Protein AF-A0A1A8DWG9-F1 (afdb_monomer)

InterPro domains:
  IPR021922 Par3/HAL, N-terminal [PF12053] (1-35)
  IPR052213 Partitioning defective 3 homolog [PTHR16484] (1-35)

Nearest PDB structures (foldseek):
  4i6p-assembly2_A  TM=9.979E-01  e=5.786E-04  Rattus norvegicus

Sequence (35 aa):
MKVTVCFGRTRVVVPCGDGNIKVHSLIQQAVMRYK

Mean predicted aligned error: 2.68 Å

Foldseek 3Di:
DWDWDDPDPDIDIDDCPVVPDDPVVSVVRRVVRVD

Secondary structure (DSSP, 8-state):
-EEEEEETTEEEEEE-TTS---HHHHHHHHHHHH-

Radius of gyration: 9.21 Å; Cα contacts (8 Å, |Δi|>4): 38; chains: 1; bounding box: 24×15×20 Å

Organism: Nothobranchius kadleci (NCBI:txid1051664)

Solvent-accessible surface area (backbone atoms only — not comparable to full-atom values): 2272 Å² total; per-residue (Å²): 82,70,48,78,48,70,62,85,90,48,75,45,80,36,80,41,58,90,57,89,60,56,69,69,60,51,49,53,55,44,57,68,69,69,111

pLDDT: mean 92.94, std 4.38, range [71.38, 96.06]

Structure (mmCIF, N/CA/C/O backbone):
data_AF-A0A1A8DWG9-F1
#
_entry.id   AF-A0A1A8DWG9-F1
#
loop_
_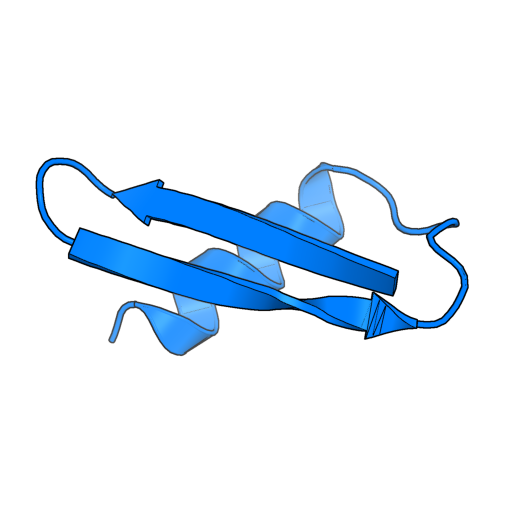atom_site.group_PDB
_atom_site.id
_atom_site.type_symbol
_atom_site.label_atom_id
_atom_site.label_alt_id
_atom_site.label_comp_id
_atom_site.label_asym_id
_atom_site.label_entity_id
_atom_site.label_seq_id
_atom_site.pdbx_PDB_ins_code
_atom_site.Cartn_x
_atom_site.Cartn_y
_atom_site.Cartn_z
_atom_site.occupancy
_atom_site.B_iso_or_equiv
_atom_site.auth_seq_id
_atom_site.auth_comp_id
_atom_site.auth_asym_id
_atom_site.auth_atom_id
_atom_site.pdbx_PDB_model_num
ATOM 1 N N . MET A 1 1 ? 9.748 6.246 -9.151 1.00 88.44 1 MET A N 1
ATOM 2 C CA . MET A 1 1 ? 8.327 5.905 -9.395 1.00 88.44 1 MET A CA 1
ATOM 3 C C . MET A 1 1 ? 7.572 5.796 -8.071 1.00 88.44 1 MET A C 1
ATOM 5 O O . MET A 1 1 ? 8.130 5.312 -7.090 1.00 88.44 1 MET A O 1
ATOM 9 N N . LYS A 1 2 ? 6.320 6.260 -8.014 1.00 92.75 2 LYS A N 1
ATOM 10 C CA . LYS A 1 2 ? 5.436 6.113 -6.845 1.00 92.75 2 LYS A CA 1
ATOM 11 C C . LYS A 1 2 ? 4.052 5.685 -7.311 1.00 92.75 2 LYS A C 1
ATOM 13 O O . LYS A 1 2 ? 3.619 6.116 -8.377 1.00 92.75 2 LYS A O 1
ATOM 18 N N . VAL A 1 3 ? 3.373 4.871 -6.517 1.00 94.38 3 VAL A N 1
ATOM 19 C CA . VAL A 1 3 ? 2.015 4.399 -6.808 1.00 94.38 3 VAL A CA 1
ATOM 20 C C . VAL A 1 3 ? 1.094 4.720 -5.643 1.00 94.38 3 VAL A C 1
ATOM 22 O O . VAL A 1 3 ? 1.542 4.877 -4.508 1.00 94.38 3 VAL A O 1
ATOM 25 N N . THR A 1 4 ? -0.198 4.824 -5.926 1.00 95.62 4 THR A N 1
ATOM 26 C CA . THR A 1 4 ? -1.218 5.001 -4.891 1.00 95.62 4 THR A CA 1
ATOM 27 C C . THR A 1 4 ? -1.977 3.695 -4.741 1.00 95.62 4 THR A C 1
ATOM 29 O O . THR A 1 4 ? -2.506 3.179 -5.721 1.00 95.62 4 THR A O 1
ATOM 32 N N . VAL A 1 5 ? -2.023 3.166 -3.522 1.00 95.69 5 VAL A N 1
ATOM 33 C CA . VAL A 1 5 ? -2.784 1.967 -3.165 1.00 95.69 5 VAL A CA 1
ATOM 34 C C . VAL A 1 5 ? -4.030 2.398 -2.402 1.00 95.69 5 VAL A C 1
ATOM 36 O O . VAL A 1 5 ? -3.952 3.230 -1.497 1.00 95.69 5 VAL A O 1
ATOM 39 N N . CYS A 1 6 ? -5.183 1.846 -2.771 1.00 96.00 6 CYS A N 1
ATOM 40 C CA . CYS A 1 6 ? -6.454 2.132 -2.113 1.00 96.00 6 CYS A CA 1
ATOM 41 C C . CYS A 1 6 ? -6.820 0.999 -1.145 1.00 96.00 6 CYS A C 1
ATOM 43 O O . CYS A 1 6 ? -7.032 -0.134 -1.570 1.00 96.00 6 CYS A O 1
ATOM 45 N N . PHE A 1 7 ? -6.949 1.327 0.140 1.00 94.25 7 PHE A N 1
ATOM 46 C CA . PHE A 1 7 ? -7.547 0.486 1.177 1.00 94.25 7 PHE A CA 1
ATOM 47 C C . PHE A 1 7 ? -8.957 1.008 1.469 1.00 94.25 7 PHE A C 1
ATOM 49 O O . PHE A 1 7 ? -9.164 1.886 2.309 1.00 94.25 7 PHE A O 1
ATOM 56 N N . GLY A 1 8 ? -9.941 0.527 0.706 1.00 94.31 8 GLY A N 1
ATOM 57 C CA . GLY A 1 8 ? -11.302 1.065 0.750 1.00 94.31 8 GLY A CA 1
ATOM 58 C C . GLY A 1 8 ? -11.325 2.546 0.358 1.00 94.31 8 GLY A C 1
ATOM 59 O O . GLY A 1 8 ? -11.029 2.895 -0.784 1.00 94.31 8 GLY A O 1
AT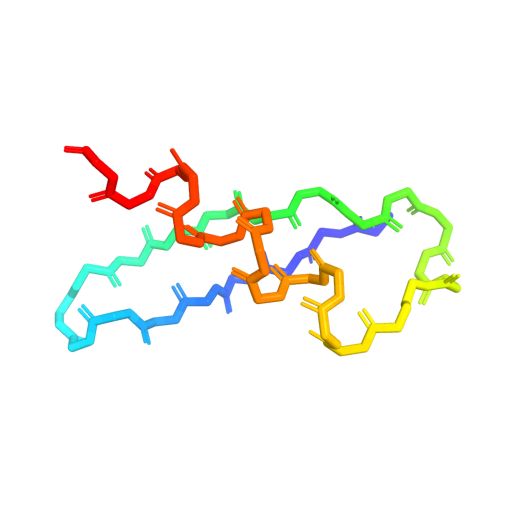OM 60 N N . ARG A 1 9 ? -11.671 3.426 1.308 1.00 94.75 9 ARG A N 1
ATOM 61 C CA . ARG A 1 9 ? -11.682 4.889 1.103 1.00 94.75 9 ARG A CA 1
ATOM 62 C C . ARG A 1 9 ? -10.321 5.547 1.343 1.00 94.75 9 ARG A C 1
ATOM 64 O O . ARG A 1 9 ? -10.097 6.660 0.869 1.00 94.75 9 ARG A O 1
ATOM 71 N N . THR A 1 10 ? -9.421 4.874 2.052 1.00 95.00 10 THR A N 1
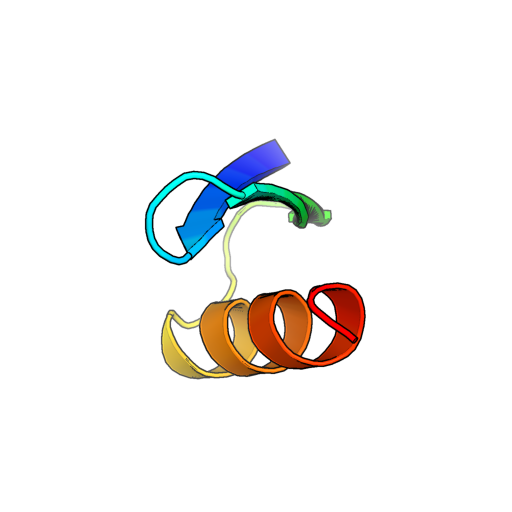ATOM 72 C CA . THR A 1 10 ? -8.108 5.410 2.411 1.00 95.00 10 THR A CA 1
ATOM 73 C C . THR A 1 10 ?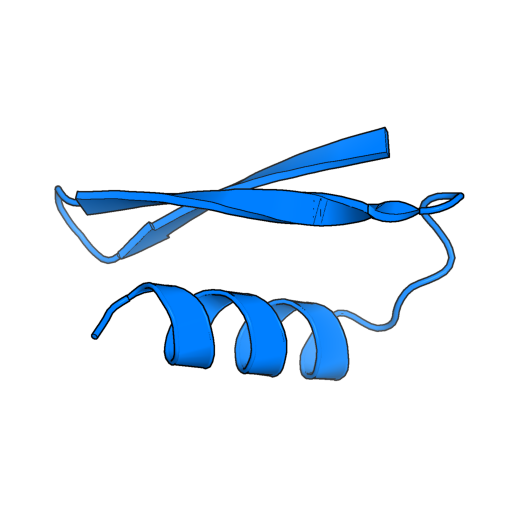 -7.124 5.162 1.282 1.00 95.00 10 THR A C 1
ATOM 75 O O . THR A 1 10 ? -7.033 4.060 0.744 1.00 95.00 10 THR A O 1
ATOM 78 N N . ARG A 1 11 ? -6.368 6.193 0.913 1.00 96.06 11 ARG A N 1
ATOM 79 C CA . ARG A 1 11 ? -5.371 6.123 -0.156 1.00 96.06 11 ARG A CA 1
ATOM 80 C C . ARG A 1 11 ? -3.991 6.314 0.442 1.00 96.06 11 ARG A C 1
ATOM 82 O O . ARG A 1 11 ? -3.766 7.273 1.173 1.00 96.06 11 ARG A O 1
ATOM 89 N N . VAL A 1 12 ? -3.080 5.412 0.112 1.00 95.88 12 VAL A N 1
ATOM 90 C CA . VAL A 1 12 ? -1.722 5.385 0.649 1.00 95.88 12 VAL A CA 1
ATOM 91 C C . VAL A 1 12 ? -0.740 5.457 -0.506 1.00 95.88 12 VAL A C 1
ATOM 93 O O . VAL A 1 12 ? -0.808 4.670 -1.450 1.00 95.88 12 VAL A O 1
ATOM 96 N N . VAL A 1 13 ? 0.185 6.409 -0.438 1.00 95.00 13 VAL A N 1
ATOM 97 C CA . VAL A 1 13 ? 1.249 6.541 -1.434 1.00 95.00 13 VAL A CA 1
ATOM 98 C C . VAL A 1 13 ? 2.406 5.628 -1.043 1.00 95.00 13 VAL A C 1
ATOM 100 O O . VAL A 1 13 ? 2.962 5.745 0.049 1.00 95.00 13 VAL A O 1
ATOM 103 N N . VAL A 1 14 ? 2.790 4.738 -1.954 1.00 95.12 14 VAL A N 1
ATOM 104 C CA . VAL A 1 14 ? 3.927 3.832 -1.788 1.00 95.12 14 VAL A CA 1
ATOM 105 C C . VAL A 1 14 ? 5.029 4.234 -2.772 1.00 95.12 14 VAL A C 1
ATOM 107 O O . VAL A 1 14 ?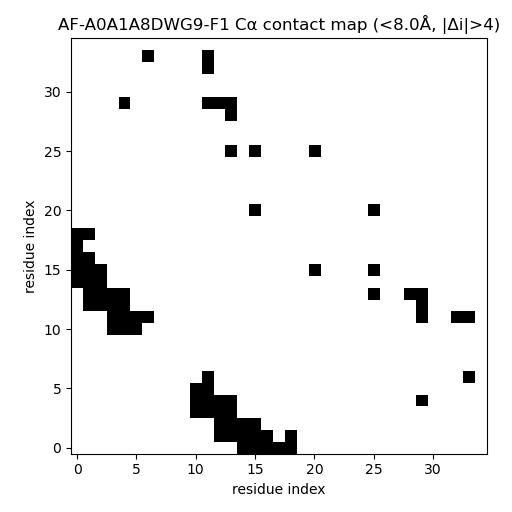 4.801 4.237 -3.987 1.00 95.12 14 VAL A O 1
ATOM 110 N N . PRO A 1 15 ? 6.225 4.607 -2.287 1.00 94.38 15 PRO A N 1
ATOM 111 C CA . PRO A 1 15 ? 7.377 4.824 -3.149 1.00 94.38 15 PRO A CA 1
ATOM 112 C C . PRO A 1 15 ? 7.918 3.472 -3.633 1.00 94.38 15 PRO A C 1
ATOM 114 O O . PRO A 1 15 ? 8.189 2.587 -2.829 1.00 94.38 15 PRO A O 1
ATOM 117 N N . CYS A 1 16 ? 8.099 3.312 -4.944 1.00 90.88 16 CYS A N 1
ATOM 118 C CA . CYS A 1 16 ? 8.538 2.050 -5.556 1.00 90.88 16 CYS A CA 1
ATOM 119 C C . CYS A 1 16 ? 9.973 2.106 -6.102 1.00 90.88 16 CYS A C 1
ATOM 121 O O . CYS A 1 16 ? 10.357 1.220 -6.861 1.00 90.88 16 CYS A O 1
ATOM 123 N N . GLY A 1 17 ? 10.749 3.147 -5.773 1.00 88.25 17 GLY A N 1
ATOM 124 C CA . GLY A 1 17 ? 12.093 3.349 -6.331 1.00 88.25 17 GLY A CA 1
ATOM 125 C C . GLY A 1 17 ? 12.048 3.381 -7.861 1.00 88.25 17 GLY A C 1
ATOM 126 O O . GLY A 1 17 ? 11.305 4.186 -8.430 1.00 88.25 17 GLY A O 1
ATOM 127 N N . ASP A 1 18 ? 12.755 2.457 -8.507 1.00 90.50 18 ASP A N 1
ATOM 128 C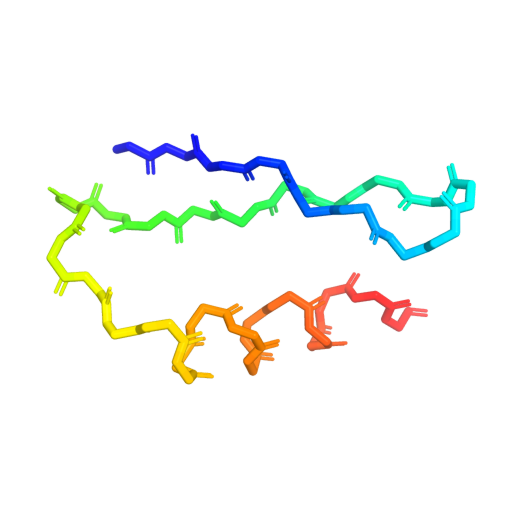 CA . ASP A 1 18 ? 12.836 2.321 -9.971 1.00 90.50 18 ASP A CA 1
ATOM 129 C C . ASP A 1 18 ? 11.649 1.571 -10.601 1.00 90.50 18 ASP A C 1
ATOM 131 O O . ASP A 1 18 ? 11.586 1.400 -11.813 1.00 90.50 18 ASP A O 1
ATOM 135 N N . GLY A 1 19 ? 10.683 1.115 -9.795 1.00 86.25 19 GLY A N 1
ATOM 136 C CA . GLY A 1 19 ? 9.506 0.378 -10.271 1.00 86.25 19 GLY A CA 1
ATOM 137 C C . GLY A 1 19 ? 9.723 -1.130 -10.435 1.00 86.25 19 GLY A C 1
ATOM 138 O O . GLY A 1 19 ? 8.753 -1.854 -10.634 1.00 86.25 19 GLY A O 1
ATOM 139 N N . ASN A 1 20 ? 10.950 -1.630 -10.257 1.00 91.31 20 ASN A N 1
ATOM 140 C CA . ASN A 1 20 ? 11.268 -3.063 -10.264 1.00 91.31 20 ASN A CA 1
ATOM 141 C C . ASN A 1 20 ? 11.033 -3.722 -8.887 1.00 91.31 20 ASN A C 1
ATOM 143 O O . ASN A 1 20 ? 11.911 -4.373 -8.322 1.00 91.31 20 ASN A O 1
ATOM 147 N N . ILE A 1 21 ? 9.854 -3.497 -8.301 1.00 92.38 21 ILE A N 1
ATOM 148 C CA . ILE A 1 21 ? 9.442 -4.099 -7.027 1.00 92.38 21 ILE A CA 1
ATOM 149 C C . ILE A 1 21 ? 8.374 -5.163 -7.277 1.00 92.38 21 ILE A C 1
ATOM 151 O O . ILE A 1 21 ? 7.440 -4.964 -8.052 1.00 92.38 21 ILE A O 1
ATOM 155 N N . LYS A 1 22 ? 8.476 -6.305 -6.590 1.00 94.44 22 LYS A N 1
ATOM 156 C CA . LYS A 1 22 ? 7.433 -7.335 -6.645 1.00 94.44 22 LYS A CA 1
ATOM 157 C C . LYS A 1 22 ? 6.149 -6.824 -5.993 1.00 94.44 22 LYS A C 1
ATOM 159 O O . LYS A 1 22 ? 6.192 -6.179 -4.945 1.00 94.44 22 LYS A O 1
ATOM 164 N N . VAL A 1 23 ? 5.002 -7.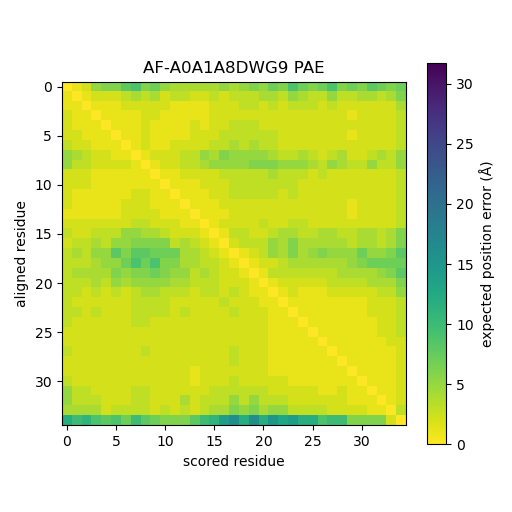217 -6.548 1.00 93.56 23 VAL A N 1
ATOM 165 C CA . VAL A 1 23 ? 3.672 -6.871 -6.011 1.00 93.56 23 VAL A CA 1
ATOM 166 C C . VAL A 1 23 ? 3.542 -7.257 -4.531 1.00 93.56 23 VAL A C 1
ATOM 168 O O . VAL A 1 23 ? 3.015 -6.480 -3.742 1.00 93.56 23 VAL A O 1
ATOM 171 N N . HIS A 1 24 ? 4.100 -8.402 -4.123 1.00 95.38 24 HIS A N 1
ATOM 172 C CA . HIS A 1 24 ? 4.110 -8.829 -2.720 1.00 95.38 24 HIS A CA 1
ATOM 173 C C . HIS A 1 24 ? 4.796 -7.811 -1.788 1.00 95.38 24 HIS A C 1
ATOM 175 O O . HIS A 1 24 ? 4.224 -7.413 -0.775 1.00 95.38 24 HIS A O 1
ATOM 181 N N . SER A 1 25 ? 5.987 -7.329 -2.156 1.00 94.50 25 SER A N 1
ATOM 182 C CA . SER A 1 25 ? 6.724 -6.328 -1.373 1.00 94.50 25 SER A CA 1
ATOM 183 C C . SER A 1 25 ? 6.034 -4.963 -1.385 1.00 94.50 25 SER A C 1
ATOM 185 O O . SER A 1 25 ? 6.030 -4.265 -0.373 1.00 94.50 25 SER A O 1
ATOM 187 N N . LEU A 1 26 ? 5.403 -4.594 -2.503 1.00 94.75 26 LEU A N 1
ATOM 188 C CA . LEU A 1 26 ? 4.584 -3.386 -2.602 1.00 94.75 26 LEU A CA 1
ATOM 189 C C . LEU A 1 26 ? 3.402 -3.443 -1.628 1.00 94.75 26 LEU A C 1
ATOM 191 O O . LEU A 1 26 ? 3.163 -2.474 -0.910 1.00 94.75 26 LEU A O 1
ATOM 195 N N . ILE A 1 27 ? 2.707 -4.583 -1.545 1.00 94.62 27 ILE A N 1
ATOM 196 C CA . ILE A 1 27 ? 1.602 -4.786 -0.598 1.00 94.62 27 ILE A CA 1
ATOM 197 C C . ILE A 1 27 ? 2.106 -4.698 0.845 1.00 94.62 27 ILE A C 1
ATOM 199 O O . ILE A 1 27 ? 1.497 -3.990 1.641 1.00 94.62 27 ILE A O 1
ATOM 203 N N . GLN A 1 28 ? 3.237 -5.327 1.187 1.00 94.94 28 GLN A N 1
ATOM 204 C CA . GLN A 1 28 ? 3.821 -5.199 2.531 1.00 94.94 28 GLN A CA 1
ATOM 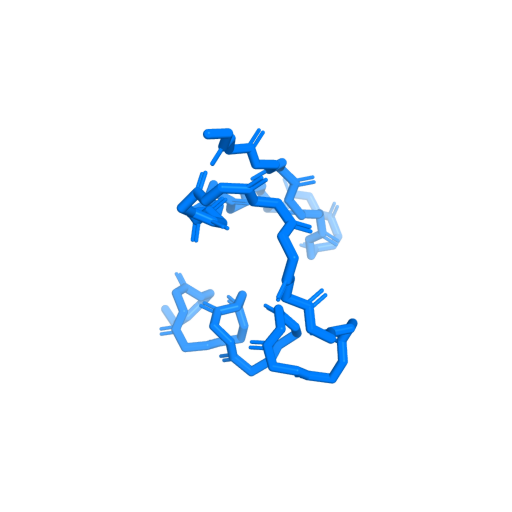205 C C . GLN A 1 28 ? 4.107 -3.733 2.891 1.00 94.94 28 GLN A C 1
ATOM 207 O O . GLN A 1 28 ? 3.752 -3.278 3.978 1.00 94.94 28 GLN A O 1
ATOM 212 N N . GLN A 1 29 ? 4.685 -2.967 1.963 1.00 93.75 29 GLN A N 1
ATOM 213 C CA . GLN A 1 29 ? 4.950 -1.542 2.161 1.00 93.75 29 GLN A CA 1
ATOM 214 C C . GLN A 1 29 ? 3.684 -0.678 2.244 1.00 93.75 29 GLN A C 1
ATOM 216 O O . GLN A 1 29 ? 3.694 0.343 2.938 1.00 93.75 29 GLN A O 1
ATOM 221 N N . ALA A 1 30 ? 2.623 -1.057 1.531 1.00 95.50 30 ALA A N 1
ATOM 222 C CA . ALA A 1 30 ? 1.324 -0.399 1.583 1.00 95.50 30 ALA A CA 1
ATOM 223 C C . ALA A 1 30 ? 0.636 -0.656 2.931 1.00 95.50 30 ALA A C 1
ATOM 225 O O . ALA A 1 30 ? 0.177 0.285 3.571 1.00 95.50 30 ALA A O 1
ATOM 226 N N . VAL A 1 31 ? 0.640 -1.909 3.396 1.00 95.50 31 VAL A N 1
ATOM 227 C CA . VAL A 1 31 ? 0.061 -2.319 4.683 1.00 95.50 31 VAL A CA 1
ATOM 228 C C . VAL A 1 31 ? 0.803 -1.672 5.854 1.00 95.50 31 VAL A C 1
ATOM 230 O O . VAL A 1 31 ? 0.160 -1.173 6.771 1.00 95.50 31 VAL A O 1
ATOM 233 N N . MET A 1 32 ? 2.140 -1.593 5.810 1.00 94.12 32 MET A N 1
ATOM 234 C CA . MET A 1 32 ? 2.923 -0.895 6.843 1.00 94.12 32 MET A CA 1
ATOM 235 C C . MET A 1 32 ? 2.564 0.592 6.976 1.00 94.12 32 MET A C 1
ATOM 237 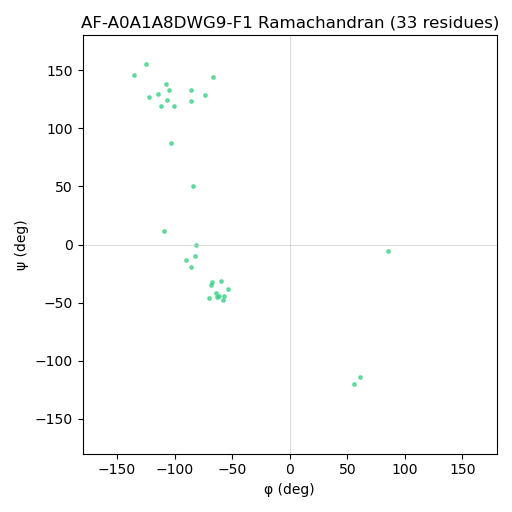O O . MET A 1 32 ? 2.660 1.136 8.071 1.00 94.12 32 MET A O 1
ATOM 241 N N . ARG A 1 33 ? 2.157 1.243 5.880 1.00 92.00 33 ARG A N 1
ATOM 242 C CA . ARG A 1 33 ? 1.777 2.666 5.842 1.00 92.00 33 ARG A CA 1
ATOM 243 C C . ARG A 1 33 ? 0.294 2.924 6.104 1.00 92.00 33 ARG A C 1
ATOM 245 O O . ARG A 1 33 ? -0.080 4.075 6.271 1.00 92.00 33 ARG A O 1
ATOM 252 N N . TYR A 1 34 ? -0.538 1.885 6.068 1.00 91.31 34 TYR A N 1
ATOM 253 C CA . TYR A 1 34 ? -1.975 1.988 6.321 1.00 91.31 34 TYR A CA 1
ATOM 254 C C . TYR A 1 34 ? -2.330 1.980 7.823 1.00 91.31 34 TYR A C 1
ATOM 256 O O . TYR A 1 34 ? -3.482 2.245 8.154 1.00 91.31 34 TYR A O 1
ATOM 264 N N . LYS A 1 35 ? -1.374 1.684 8.720 1.00 71.38 35 LYS A N 1
ATOM 265 C CA . LYS A 1 35 ? -1.549 1.892 10.170 1.00 71.38 35 LYS A CA 1
ATOM 266 C C . LYS A 1 35 ? -1.895 3.345 10.478 1.00 71.38 35 LYS A C 1
ATOM 268 O O . LYS A 1 35 ? -2.804 3.534 11.312 1.00 71.38 35 LYS A O 1
#